Protein AF-A0A412VJ96-F1 (afdb_monomer)

Organism: Phocaeicola vulgatus (NCBI:txid821)

Solvent-accessible surface area (backbone atoms only — not comparable to full-atom values): 8144 Å² total; per-residue (Å²): 112,52,61,62,41,38,56,83,90,42,97,60,41,67,40,74,52,53,49,68,60,30,44,74,72,55,54,24,34,34,42,80,39,78,57,32,73,61,51,52,58,48,35,55,37,13,59,69,70,78,40,60,49,73,36,26,32,48,78,57,53,78,99,74,46,58,75,43,80,78,48,77,34,61,60,56,50,76,35,51,31,38,53,60,57,78,62,26,71,72,70,40,33,24,32,37,43,26,82,89,79,71,41,73,40,84,41,50,38,49,58,54,21,41,32,49,50,31,58,48,72,62,36,45,66,69,49,68,85,50,93,48,86,57,60,23,21,35,44,27,76,48,91,75,78,114

Secondary structure (DSSP, 8-state):
---SB--TTSTTTTSB--HHHHHHHT---EEEES-HHHHHHHHHHHHTTS--EEEEEESSSTTTS-EEEEEEES--EEEEEE--SHHHHHHTEEEEEETTTTEEEEEEHHHHHHHTT--HHHHHHHHTTS---SPEEEEESSS---

Radius of gyration: 15.26 Å; Cα contacts (8 Å, |Δi|>4): 262; chains: 1; bounding box: 36×32×34 Å

pLDDT: mean 94.87, std 4.17, range [79.88, 98.5]

Structure (mmCIF, N/CA/C/O backbone):
data_AF-A0A412VJ96-F1
#
_entry.id   AF-A0A412VJ96-F1
#
loop_
_atom_site.group_PDB
_atom_site.id
_atom_site.type_symbol
_atom_site.label_atom_id
_atom_site.label_alt_id
_atom_site.label_comp_id
_atom_site.label_asym_id
_atom_site.label_entity_id
_atom_site.label_seq_id
_atom_site.pdbx_PDB_ins_code
_atom_site.Cartn_x
_atom_site.Cartn_y
_atom_site.Cartn_z
_atom_site.occupancy
_atom_site.B_iso_or_equiv
_atom_site.auth_seq_id
_atom_site.auth_comp_id
_atom_site.auth_asym_id
_atom_site.auth_atom_id
_atom_site.pdbx_PDB_model_num
ATOM 1 N N . MET A 1 1 ? -10.864 -4.002 -2.113 1.00 91.62 1 MET A N 1
ATOM 2 C CA . MET A 1 1 ? -10.701 -5.290 -2.819 1.00 91.62 1 MET A CA 1
ATOM 3 C C . MET A 1 1 ? -9.223 -5.596 -2.973 1.00 91.62 1 MET A C 1
ATOM 5 O O . MET A 1 1 ? -8.469 -4.679 -3.284 1.00 91.62 1 MET A O 1
ATOM 9 N N . LEU A 1 2 ? -8.818 -6.848 -2.780 1.00 95.38 2 LEU A N 1
ATOM 10 C CA . LEU A 1 2 ? -7.519 -7.366 -3.219 1.00 95.38 2 LEU A CA 1
ATOM 11 C C . LEU A 1 2 ? -7.755 -8.297 -4.414 1.00 95.38 2 LEU A C 1
ATOM 13 O O . LEU A 1 2 ? -8.751 -9.017 -4.444 1.00 95.38 2 LEU A O 1
ATOM 17 N N . SER A 1 3 ? -6.896 -8.247 -5.432 1.00 94.25 3 SER A N 1
ATOM 18 C CA . SER A 1 3 ? -7.048 -9.146 -6.582 1.00 94.25 3 SER A CA 1
ATOM 19 C C . SER A 1 3 ? -6.612 -10.555 -6.202 1.00 94.25 3 SER A C 1
ATOM 21 O O . SER A 1 3 ? -5.627 -10.691 -5.485 1.00 94.25 3 SER A O 1
ATOM 23 N N . LYS A 1 4 ? -7.311 -11.583 -6.690 1.00 94.81 4 LYS A N 1
ATOM 24 C CA . LYS A 1 4 ? -6.916 -12.992 -6.521 1.00 94.81 4 LYS A CA 1
ATOM 25 C C . LYS A 1 4 ? -5.870 -13.425 -7.556 1.00 94.81 4 LYS A C 1
ATOM 27 O O . LYS A 1 4 ? -5.033 -14.266 -7.261 1.00 94.81 4 LYS A O 1
ATOM 32 N N . ALA A 1 5 ? -5.898 -12.807 -8.737 1.00 95.25 5 ALA A N 1
ATOM 33 C CA . ALA A 1 5 ? -4.968 -13.065 -9.831 1.00 95.25 5 ALA A CA 1
ATOM 34 C C . ALA A 1 5 ? -4.438 -11.761 -10.445 1.00 95.25 5 ALA A C 1
ATOM 36 O O . ALA A 1 5 ? -5.077 -10.706 -10.325 1.00 95.25 5 ALA A O 1
ATOM 37 N N . PHE A 1 6 ? -3.284 -11.820 -11.102 1.00 95.31 6 PHE A N 1
ATOM 38 C CA . PHE A 1 6 ? -2.709 -10.668 -11.790 1.00 95.31 6 PHE A CA 1
ATOM 39 C C . PHE A 1 6 ? -3.573 -10.242 -12.998 1.00 95.31 6 PHE A C 1
ATOM 41 O O . PHE A 1 6 ? -4.081 -11.096 -13.736 1.00 95.31 6 PHE A O 1
ATOM 48 N N . PRO A 1 7 ? -3.794 -8.928 -13.208 1.00 91.44 7 PRO A N 1
ATOM 49 C CA . PRO A 1 7 ? -4.541 -8.398 -14.347 1.00 91.44 7 PRO A CA 1
ATOM 50 C C . PRO A 1 7 ? -3.988 -8.826 -15.712 1.00 91.44 7 PRO A C 1
ATOM 52 O O . PRO A 1 7 ? -2.785 -8.947 -15.891 1.00 91.44 7 PRO A O 1
ATOM 55 N N . LYS A 1 8 ? -4.866 -8.906 -16.723 1.00 91.56 8 LYS A N 1
ATOM 56 C CA . LYS A 1 8 ? -4.521 -9.325 -18.100 1.00 91.56 8 LYS A CA 1
ATOM 57 C C . LYS A 1 8 ? -3.413 -8.526 -18.794 1.00 91.56 8 LYS A C 1
ATOM 59 O O . LYS A 1 8 ? -2.860 -9.006 -19.771 1.00 91.56 8 LYS A O 1
ATOM 64 N N . ARG A 1 9 ? -3.156 -7.296 -18.349 1.00 91.19 9 ARG A N 1
ATOM 65 C CA . ARG A 1 9 ? -2.132 -6.422 -18.938 1.00 91.19 9 ARG A CA 1
ATOM 66 C C . ARG A 1 9 ? -0.716 -6.737 -18.449 1.00 91.19 9 ARG A C 1
ATOM 68 O O . ARG A 1 9 ? 0.211 -6.141 -18.973 1.00 91.19 9 ARG A O 1
ATOM 75 N N . MET A 1 10 ? -0.585 -7.555 -17.402 1.00 93.94 10 MET A N 1
ATOM 76 C CA . MET A 1 10 ? 0.696 -7.860 -16.776 1.00 93.94 10 MET A CA 1
ATOM 77 C C . MET A 1 10 ? 1.330 -9.105 -17.397 1.00 93.94 10 MET A C 1
ATOM 79 O O . MET A 1 10 ? 0.625 -9.985 -17.891 1.00 93.94 10 MET A O 1
ATOM 83 N N . SER A 1 11 ? 2.648 -9.203 -17.319 1.00 93.62 11 SER A N 1
ATOM 84 C CA . SER A 1 11 ? 3.462 -10.320 -17.792 1.00 93.62 11 SER A CA 1
ATOM 85 C C . SER A 1 11 ? 3.061 -11.651 -17.152 1.00 93.62 11 SER A C 1
ATOM 87 O O . SER A 1 11 ? 3.008 -12.674 -17.827 1.00 93.62 11 SER A O 1
ATOM 89 N N . ASN A 1 12 ? 2.680 -11.618 -15.876 1.00 93.44 12 ASN A N 1
ATOM 90 C CA . ASN A 1 12 ? 2.201 -12.753 -15.092 1.00 93.44 12 ASN A CA 1
ATOM 91 C C . ASN A 1 12 ? 0.664 -12.856 -15.041 1.00 93.44 12 ASN A C 1
ATOM 93 O O . ASN A 1 12 ? 0.089 -13.366 -14.079 1.00 93.44 12 ASN A O 1
ATOM 97 N N . ALA A 1 13 ? -0.030 -12.331 -16.054 1.00 94.81 13 ALA A N 1
ATOM 98 C CA . ALA A 1 13 ? -1.488 -12.321 -16.123 1.00 94.81 13 ALA A CA 1
ATOM 99 C C . ALA A 1 13 ? -2.120 -13.686 -15.801 1.00 94.81 13 ALA A C 1
ATOM 101 O O . ALA A 1 13 ? -1.793 -14.710 -16.393 1.00 94.81 13 ALA A O 1
ATOM 102 N N . GLY A 1 14 ? -3.111 -13.679 -14.906 1.00 93.56 14 GLY A N 1
ATOM 103 C CA . GLY A 1 14 ? -3.842 -14.883 -14.505 1.00 93.56 14 GLY A CA 1
ATOM 104 C C . GLY A 1 14 ? -3.162 -15.718 -13.417 1.00 93.56 14 GLY A C 1
ATOM 105 O O . GLY A 1 14 ? -3.854 -16.508 -12.775 1.00 93.56 14 GLY A O 1
ATOM 106 N N . GLU A 1 15 ? -1.876 -15.503 -13.138 1.00 96.62 15 GLU A N 1
ATOM 107 C CA . GLU A 1 15 ? -1.207 -16.133 -11.999 1.00 96.62 15 GLU A CA 1
ATOM 108 C C . GLU A 1 15 ? -1.782 -15.619 -10.666 1.00 96.62 15 GLU A C 1
ATOM 110 O O . GLU A 1 15 ? -2.272 -14.482 -10.595 1.00 96.62 15 GLU A O 1
ATOM 115 N N . PRO A 1 16 ? -1.765 -16.431 -9.594 1.00 96.44 16 PRO A N 1
ATOM 116 C CA . PRO A 1 16 ? -2.287 -16.021 -8.298 1.00 96.44 16 PRO A CA 1
ATOM 117 C C . PRO A 1 16 ? -1.405 -14.947 -7.644 1.00 96.44 16 PRO A C 1
ATOM 119 O O . PRO A 1 16 ? -0.184 -15.062 -7.590 1.00 96.44 16 PRO A O 1
ATOM 122 N N . THR A 1 17 ? -2.028 -13.910 -7.078 1.00 96.81 17 THR A N 1
ATOM 123 C CA . THR A 1 17 ? -1.307 -12.862 -6.318 1.00 96.81 17 THR A CA 1
ATOM 124 C C . THR A 1 17 ? -0.905 -13.320 -4.916 1.00 96.81 17 THR A C 1
ATOM 126 O O . THR A 1 17 ? 0.003 -12.750 -4.304 1.00 96.81 17 THR A O 1
ATOM 129 N N . ASN A 1 18 ? -1.629 -14.315 -4.393 1.00 97.50 18 ASN A N 1
ATOM 130 C CA . ASN A 1 18 ? -1.583 -14.794 -3.013 1.00 97.50 18 ASN A CA 1
ATOM 131 C C . ASN A 1 18 ? -1.806 -13.686 -1.966 1.00 97.50 18 ASN A C 1
ATOM 133 O O . ASN A 1 18 ? -1.282 -13.729 -0.856 1.00 97.50 18 ASN A O 1
ATOM 137 N N . PHE A 1 19 ? -2.554 -12.633 -2.318 1.00 97.75 19 PHE A N 1
ATOM 138 C CA . PHE A 1 19 ? -2.765 -11.503 -1.411 1.00 97.75 19 PHE A CA 1
ATOM 139 C C . PHE A 1 19 ? -3.564 -11.850 -0.155 1.00 97.75 19 PHE A C 1
ATOM 141 O O . PHE A 1 19 ? -3.400 -11.156 0.844 1.00 97.75 19 PHE A O 1
ATOM 148 N N . ALA A 1 20 ? -4.433 -12.863 -0.187 1.00 97.19 20 ALA A N 1
ATOM 149 C CA . ALA A 1 20 ? -5.185 -13.267 1.000 1.00 97.19 20 ALA A CA 1
ATOM 150 C C . ALA A 1 20 ? -4.259 -13.956 2.010 1.00 97.19 20 ALA A C 1
ATOM 152 O O . ALA A 1 20 ? -4.252 -13.613 3.188 1.00 97.19 20 ALA A O 1
ATOM 153 N N . GLU A 1 21 ? -3.418 -14.856 1.515 1.00 97.88 21 GLU A N 1
ATOM 154 C CA . GLU A 1 21 ? -2.413 -15.596 2.265 1.00 97.88 21 GLU A CA 1
ATOM 155 C C . GLU A 1 21 ? -1.372 -14.638 2.847 1.00 97.88 21 GLU A C 1
ATOM 157 O O . GLU A 1 21 ? -1.121 -14.664 4.048 1.00 97.88 21 GLU A O 1
ATOM 162 N N . LYS A 1 22 ? -0.846 -13.719 2.026 1.00 98.19 22 LYS A N 1
ATOM 163 C CA . LYS A 1 22 ? 0.111 -12.687 2.457 1.00 98.19 22 LYS A CA 1
ATOM 164 C C . LYS A 1 22 ? -0.478 -11.711 3.468 1.00 98.19 22 LYS A C 1
ATOM 166 O O . LYS A 1 22 ? 0.233 -11.231 4.345 1.00 98.19 22 LYS A O 1
ATOM 171 N N . LEU A 1 23 ? -1.764 -11.381 3.346 1.00 97.75 23 LEU A N 1
ATOM 172 C CA . LEU A 1 23 ? -2.449 -10.560 4.342 1.00 97.75 23 LEU A CA 1
ATOM 173 C C . LEU A 1 23 ? -2.580 -11.323 5.663 1.00 97.75 23 LEU A C 1
ATOM 175 O O . LEU A 1 23 ? -2.274 -10.774 6.715 1.00 97.75 23 LEU A O 1
ATOM 179 N N . SER A 1 24 ? -2.989 -12.593 5.602 1.00 96.75 24 SER A N 1
ATOM 180 C CA . SER A 1 24 ? -3.152 -13.444 6.782 1.00 96.75 24 SER A CA 1
ATOM 181 C C . SER A 1 24 ? -1.830 -13.754 7.488 1.00 96.75 24 SER A C 1
ATOM 183 O O . SER A 1 24 ? -1.832 -13.915 8.704 1.00 96.75 24 SER A O 1
ATOM 185 N N . SER A 1 25 ? -0.717 -13.855 6.756 1.00 96.88 25 SER A N 1
ATOM 186 C CA . SER A 1 25 ? 0.616 -14.084 7.328 1.00 96.88 25 SER A CA 1
ATOM 187 C C . SER A 1 25 ? 1.277 -12.810 7.865 1.00 96.88 25 SER A C 1
ATOM 189 O O . SER A 1 25 ? 2.298 -12.894 8.544 1.00 96.88 25 SER A O 1
ATOM 191 N N . GLY A 1 26 ? 0.722 -11.631 7.561 1.00 95.62 26 GLY A N 1
ATOM 192 C CA . GLY A 1 26 ? 1.307 -10.332 7.901 1.00 95.62 26 GLY A CA 1
ATOM 193 C C . GLY A 1 26 ? 2.411 -9.855 6.947 1.00 95.62 26 GLY A C 1
ATOM 194 O O . GLY A 1 26 ? 2.979 -8.787 7.171 1.00 95.62 26 GLY A O 1
ATOM 195 N N . GLU A 1 27 ? 2.701 -10.596 5.872 1.00 96.94 27 GLU A N 1
ATOM 196 C CA . GLU A 1 27 ? 3.647 -10.182 4.825 1.00 96.94 27 GLU A CA 1
ATOM 197 C C . GLU A 1 27 ? 3.143 -8.933 4.084 1.00 96.94 27 GLU A C 1
ATOM 199 O O . GLU A 1 27 ? 3.882 -7.967 3.892 1.00 96.94 27 GLU A O 1
ATOM 204 N N . LYS A 1 28 ? 1.852 -8.909 3.727 1.00 98.00 28 LYS A N 1
ATOM 205 C CA . LYS A 1 28 ? 1.193 -7.730 3.157 1.00 98.00 28 LYS A CA 1
ATOM 206 C C . LYS A 1 28 ? 0.739 -6.806 4.284 1.00 98.00 28 LYS A C 1
ATOM 208 O O . LYS A 1 28 ? -0.366 -6.937 4.810 1.00 98.00 28 LYS A O 1
ATOM 213 N N . LYS A 1 29 ? 1.587 -5.840 4.630 1.00 98.31 29 LYS A N 1
ATOM 214 C CA . LYS A 1 29 ? 1.359 -4.889 5.729 1.00 98.31 29 LYS A CA 1
ATOM 215 C C . LYS A 1 29 ? 0.397 -3.764 5.371 1.00 98.31 29 LYS A C 1
ATOM 217 O O . LYS A 1 29 ? -0.212 -3.175 6.267 1.00 98.31 29 LYS A O 1
ATO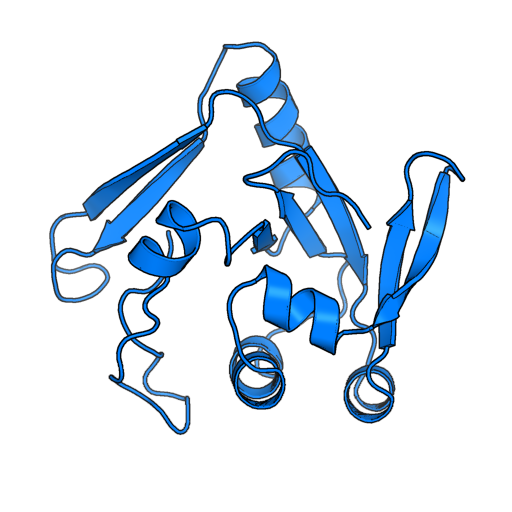M 222 N N . HIS A 1 30 ? 0.283 -3.425 4.089 1.00 98.38 30 HIS A N 1
ATOM 223 C CA . HIS A 1 30 ? -0.557 -2.323 3.624 1.00 98.38 30 HIS A CA 1
ATOM 224 C C . HIS A 1 30 ? -1.004 -2.502 2.169 1.00 98.38 30 HIS A C 1
ATOM 226 O O . HIS A 1 30 ? -0.731 -3.511 1.506 1.00 98.38 30 HIS A O 1
ATOM 232 N N . THR A 1 31 ? -1.771 -1.531 1.678 1.00 98.00 31 THR A N 1
ATOM 233 C CA . THR A 1 31 ? -2.051 -1.379 0.253 1.00 98.00 31 THR A CA 1
ATOM 234 C C . THR A 1 31 ? -2.005 0.082 -0.169 1.00 98.00 31 THR A C 1
ATOM 236 O O . THR A 1 31 ? -2.471 0.955 0.563 1.00 98.00 31 THR A O 1
ATOM 239 N N . ILE A 1 32 ? -1.536 0.338 -1.386 1.00 96.94 32 ILE A N 1
ATOM 240 C CA . ILE A 1 32 ? -1.559 1.675 -1.981 1.00 96.94 32 ILE A CA 1
ATOM 241 C C . ILE A 1 32 ? -2.876 1.937 -2.717 1.00 96.94 32 ILE A C 1
ATOM 243 O O . ILE A 1 32 ? -3.429 1.081 -3.425 1.00 96.94 32 ILE A O 1
ATOM 247 N N . ARG A 1 33 ? -3.405 3.149 -2.537 1.00 95.62 33 ARG A N 1
ATOM 248 C CA . ARG A 1 33 ? -4.665 3.610 -3.120 1.00 95.62 33 ARG A CA 1
ATOM 249 C C . ARG A 1 33 ? -4.564 5.049 -3.602 1.00 95.62 33 ARG A C 1
ATOM 251 O O . ARG A 1 33 ? -3.960 5.893 -2.952 1.00 95.62 33 ARG A O 1
ATOM 258 N N . ALA A 1 34 ? -5.228 5.339 -4.715 1.00 93.75 34 ALA A N 1
ATOM 259 C CA . ALA A 1 34 ? -5.468 6.712 -5.137 1.00 93.75 34 ALA A CA 1
ATOM 260 C C . ALA A 1 34 ? -6.423 7.433 -4.165 1.00 93.75 34 ALA A C 1
ATOM 262 O O . ALA A 1 34 ? -7.131 6.792 -3.381 1.00 93.75 34 ALA A O 1
ATOM 263 N N 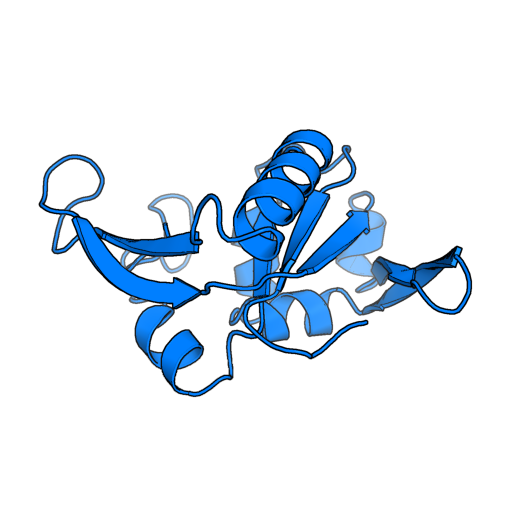. ASN A 1 35 ? -6.490 8.761 -4.288 1.00 94.19 35 ASN A N 1
ATOM 264 C CA . ASN A 1 35 ? -7.389 9.637 -3.536 1.00 94.19 35 ASN A CA 1
ATOM 265 C C . ASN A 1 35 ? -7.126 9.640 -2.017 1.00 94.19 35 ASN A C 1
ATOM 267 O O . ASN A 1 35 ? -7.911 9.118 -1.218 1.00 94.19 35 ASN A O 1
ATOM 271 N N . LEU A 1 36 ? -6.017 10.275 -1.626 1.00 96.88 36 LEU A N 1
ATOM 272 C CA . LEU A 1 36 ? -5.606 10.434 -0.230 1.00 96.88 36 LEU A CA 1
ATOM 273 C C . LEU A 1 36 ? -6.710 11.027 0.658 1.00 96.88 36 LEU A C 1
ATOM 275 O O . LEU A 1 36 ? -7.036 10.455 1.698 1.00 96.88 36 LEU A O 1
ATOM 279 N N . ALA A 1 37 ? -7.324 12.131 0.224 1.00 97.38 37 ALA A N 1
ATOM 280 C CA . ALA A 1 37 ? -8.337 12.841 1.005 1.00 97.38 37 ALA A CA 1
ATOM 281 C C . ALA A 1 37 ? -9.564 11.967 1.311 1.00 97.38 37 ALA A C 1
ATOM 283 O O . ALA A 1 37 ? -10.146 12.045 2.394 1.00 97.38 37 ALA A O 1
ATOM 284 N N . TRP A 1 38 ? -9.966 11.106 0.372 1.00 97.50 38 TRP A N 1
ATOM 285 C CA . TRP A 1 38 ? -11.052 10.160 0.609 1.00 97.50 38 TRP A CA 1
ATOM 286 C C . TRP A 1 38 ? -10.673 9.120 1.665 1.00 97.50 38 TRP A C 1
ATOM 288 O O . TRP A 1 38 ? -11.465 8.858 2.570 1.00 97.50 38 TRP A O 1
ATOM 298 N N . TRP A 1 39 ? -9.462 8.560 1.591 1.00 98.12 39 TRP A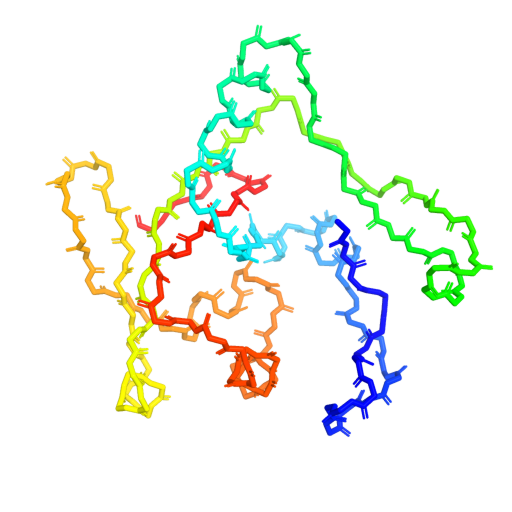 N 1
ATOM 299 C CA . TRP A 1 39 ? -8.998 7.558 2.553 1.00 98.12 39 TRP A CA 1
ATOM 300 C C . TRP A 1 39 ? -8.796 8.118 3.957 1.00 98.12 39 TRP A C 1
ATOM 302 O O . TRP A 1 39 ? -9.140 7.434 4.917 1.00 98.12 39 TRP A O 1
ATOM 312 N N . GLN A 1 40 ? -8.342 9.365 4.089 1.00 98.25 40 GLN A N 1
ATOM 313 C CA . GLN A 1 40 ? -8.272 10.055 5.381 1.00 98.25 40 GLN A CA 1
ATOM 314 C C . GLN A 1 40 ? -9.661 10.161 6.030 1.00 98.25 40 GLN A C 1
ATOM 316 O O . GLN A 1 40 ? -9.852 9.696 7.152 1.00 98.25 40 GLN A O 1
ATOM 321 N N . LYS A 1 41 ? -10.674 10.622 5.281 1.00 98.31 41 LYS A N 1
ATOM 322 C CA . LYS A 1 41 ? -12.069 10.667 5.763 1.00 98.31 41 LYS A CA 1
ATOM 323 C C . LYS A 1 41 ? -12.612 9.286 6.140 1.00 98.31 41 LYS A C 1
ATOM 325 O O . LYS A 1 41 ? -13.395 9.153 7.077 1.00 98.31 41 LYS A O 1
ATOM 330 N N . LYS A 1 42 ? -12.237 8.230 5.406 1.00 98.31 42 LYS A N 1
ATOM 331 C CA . LYS A 1 42 ? -12.633 6.856 5.761 1.00 98.31 42 LYS A CA 1
ATOM 332 C C . LYS A 1 42 ? -11.948 6.368 7.028 1.00 98.31 42 LYS A C 1
ATOM 334 O O . LYS A 1 42 ? -12.620 5.740 7.841 1.00 98.31 42 LYS A O 1
ATOM 339 N N . ALA A 1 43 ? -10.671 6.680 7.218 1.00 98.25 43 ALA A N 1
ATOM 340 C CA . ALA A 1 43 ? -9.952 6.338 8.435 1.00 98.25 43 ALA A CA 1
ATOM 341 C C . ALA A 1 43 ? -10.583 6.991 9.670 1.00 98.25 43 ALA A C 1
ATOM 343 O O . ALA A 1 43 ? -10.762 6.308 10.668 1.00 98.25 43 ALA A O 1
ATOM 344 N N . GLU A 1 44 ? -11.026 8.249 9.592 1.00 98.31 44 GLU A N 1
ATOM 345 C CA . GLU A 1 44 ? -11.764 8.905 10.686 1.00 98.31 44 GLU A CA 1
ATOM 346 C C . GLU A 1 44 ? -13.056 8.158 11.057 1.00 98.31 44 GLU A C 1
ATOM 348 O O . GLU A 1 44 ? -13.331 7.911 12.233 1.00 98.31 44 GLU A O 1
ATOM 353 N N . LEU A 1 45 ? -13.854 7.756 10.062 1.00 98.50 45 LEU A N 1
ATOM 354 C CA . LEU A 1 45 ? -15.088 6.995 10.295 1.00 98.50 45 LEU A CA 1
ATOM 355 C C . LEU A 1 45 ? -14.812 5.613 10.897 1.00 98.50 45 LEU A C 1
ATOM 357 O O . LEU A 1 45 ? -15.533 5.188 11.796 1.00 98.50 45 LEU A O 1
ATOM 361 N N . ILE A 1 46 ? -13.777 4.928 10.410 1.00 98.50 46 ILE A N 1
ATOM 362 C CA . ILE A 1 46 ? -13.391 3.602 10.901 1.00 98.50 46 ILE A CA 1
ATOM 363 C C . ILE A 1 46 ? -12.874 3.708 12.338 1.00 98.50 46 ILE A C 1
ATOM 365 O O . ILE A 1 46 ? -13.422 3.092 13.244 1.00 98.50 46 ILE A O 1
ATOM 369 N N . ASN A 1 47 ? -11.908 4.592 12.576 1.00 97.94 47 ASN A N 1
ATOM 370 C CA . ASN A 1 47 ? -11.254 4.742 13.875 1.00 97.94 47 ASN A CA 1
ATOM 371 C C . ASN A 1 47 ? -12.181 5.318 14.959 1.00 97.94 47 ASN A C 1
ATOM 373 O O . ASN A 1 47 ? -11.915 5.128 16.144 1.00 97.94 47 ASN A O 1
ATOM 377 N N . SER A 1 48 ? -13.271 5.996 14.577 1.00 98.12 48 SER A N 1
ATOM 378 C CA . SER A 1 48 ? -14.330 6.437 15.502 1.00 98.12 48 SER A CA 1
ATOM 379 C C . SER A 1 48 ? -15.399 5.371 15.782 1.00 98.12 48 SER A C 1
ATOM 381 O O . SER A 1 48 ? -16.371 5.657 16.479 1.00 98.12 48 SER A O 1
ATOM 383 N N . GLY A 1 49 ? -15.257 4.157 15.236 1.00 98.06 49 GLY A N 1
ATOM 384 C CA . GLY A 1 49 ? -16.199 3.049 15.421 1.00 98.06 49 GLY A CA 1
ATOM 385 C C . GLY A 1 49 ? -17.502 3.183 14.627 1.00 98.06 49 GLY A C 1
ATOM 386 O O . GLY A 1 49 ? -18.430 2.405 14.831 1.00 98.06 49 GLY A O 1
ATOM 387 N N . LYS A 1 50 ? -17.600 4.159 13.713 1.00 98.31 50 LYS A N 1
ATOM 388 C CA . LYS A 1 50 ? -18.782 4.371 12.854 1.00 98.31 50 LYS A CA 1
ATOM 389 C C . LYS A 1 50 ? -18.778 3.484 11.607 1.00 98.31 50 LYS A C 1
ATOM 391 O O . LYS A 1 50 ? -19.791 3.385 10.919 1.00 98.31 50 LYS A O 1
ATOM 396 N N . ALA A 1 51 ? -17.637 2.888 11.282 1.00 98.19 51 ALA A N 1
ATOM 397 C CA . ALA A 1 51 ? -17.447 1.988 10.155 1.00 98.19 51 ALA A CA 1
ATOM 398 C C . ALA A 1 51 ? -16.324 0.985 10.461 1.00 98.19 51 ALA A C 1
ATOM 400 O O . ALA A 1 51 ? -15.617 1.118 11.451 1.00 98.19 51 ALA A O 1
ATOM 401 N N . TYR A 1 52 ? -16.131 0.018 9.568 1.00 98.31 52 TYR A N 1
ATOM 402 C CA . TYR A 1 52 ? -14.961 -0.859 9.549 1.00 98.31 52 TYR A CA 1
ATOM 403 C C . TYR A 1 52 ? -14.455 -1.011 8.112 1.00 98.31 52 TYR A C 1
ATOM 405 O O . TYR A 1 52 ? -15.213 -0.854 7.147 1.00 98.31 52 TYR A O 1
ATOM 413 N N . LEU A 1 53 ? -13.170 -1.324 7.947 1.00 98.25 53 LEU A N 1
ATOM 414 C CA . LEU A 1 53 ? -12.608 -1.681 6.650 1.00 98.25 53 LEU A CA 1
ATOM 415 C C . LEU A 1 53 ? -12.840 -3.169 6.380 1.00 98.25 53 LEU A C 1
ATOM 417 O O . LEU A 1 53 ? -12.262 -4.030 7.036 1.00 98.25 53 LEU A O 1
ATOM 421 N N . SER A 1 54 ? -13.658 -3.459 5.372 1.00 98.06 54 SER A N 1
ATOM 422 C CA . SER A 1 54 ? -13.864 -4.806 4.836 1.00 98.06 54 SER A CA 1
ATOM 423 C C . SER A 1 54 ? -12.913 -5.056 3.663 1.00 98.06 54 SER A C 1
ATOM 425 O O . SER A 1 54 ? -13.053 -4.453 2.591 1.00 98.06 54 SER A O 1
ATOM 427 N N . ILE A 1 55 ? -11.934 -5.943 3.842 1.00 97.81 55 ILE A N 1
ATOM 428 C CA . ILE A 1 55 ? -11.081 -6.410 2.749 1.00 97.81 55 ILE A CA 1
ATOM 429 C C . ILE A 1 55 ? -11.721 -7.636 2.119 1.00 97.81 55 ILE A C 1
ATOM 431 O O . ILE A 1 55 ? -12.037 -8.618 2.782 1.00 97.81 55 ILE A O 1
ATOM 435 N N . ARG A 1 56 ? -11.913 -7.564 0.804 1.00 97.38 56 ARG A N 1
ATOM 436 C CA . ARG A 1 56 ? -12.670 -8.548 0.033 1.00 97.38 56 ARG A CA 1
ATOM 437 C C . ARG A 1 56 ? -11.925 -9.002 -1.215 1.00 97.38 56 ARG A C 1
ATOM 439 O O . ARG A 1 56 ? -11.126 -8.236 -1.768 1.00 97.38 56 ARG A O 1
ATOM 446 N N . GLN A 1 57 ? -12.253 -10.201 -1.684 1.00 96.00 57 GLN A N 1
ATOM 447 C CA . GLN A 1 57 ? -11.857 -10.747 -2.985 1.00 96.00 57 GLN A CA 1
ATOM 448 C C . GLN A 1 57 ? -13.080 -11.276 -3.736 1.00 96.00 57 GLN A C 1
ATOM 450 O O . GLN A 1 57 ? -14.097 -11.603 -3.132 1.00 96.00 57 GLN A O 1
ATOM 455 N N . TRP A 1 58 ? -12.995 -11.333 -5.063 1.00 94.81 58 TRP A N 1
ATOM 456 C CA . TRP A 1 58 ? -13.986 -12.043 -5.868 1.00 94.81 58 TRP A CA 1
ATOM 457 C C . TRP A 1 58 ? -13.717 -13.551 -5.768 1.00 94.81 58 TRP A C 1
ATOM 459 O O . TRP A 1 58 ? -12.567 -13.974 -5.879 1.00 94.81 58 TRP A O 1
ATOM 469 N N . GLU A 1 59 ? -14.758 -14.354 -5.552 1.00 91.75 59 GLU A N 1
ATOM 470 C CA . GLU A 1 59 ? -14.659 -15.818 -5.445 1.00 91.75 59 GLU A CA 1
ATOM 471 C C . GLU A 1 59 ? -14.158 -16.444 -6.760 1.00 91.75 59 GLU A C 1
ATOM 473 O O . GLU A 1 59 ? -13.306 -17.338 -6.751 1.00 91.75 59 GLU A O 1
ATOM 478 N N . GLY A 1 60 ? -14.632 -15.897 -7.886 1.00 89.06 60 GLY A N 1
ATOM 479 C CA . GLY A 1 60 ? -14.240 -16.258 -9.247 1.00 89.06 60 GLY A CA 1
ATOM 480 C C . GLY A 1 60 ? -13.942 -15.020 -10.095 1.00 89.06 60 GLY A C 1
ATOM 481 O O . GLY A 1 60 ? -13.098 -14.196 -9.744 1.00 89.06 60 GLY A O 1
ATOM 482 N N . MET A 1 61 ? -14.632 -14.871 -11.232 1.00 85.94 61 MET A N 1
ATOM 483 C CA . MET A 1 61 ? -14.383 -13.751 -12.147 1.00 85.94 61 MET A CA 1
ATOM 484 C C . MET A 1 61 ? -14.683 -12.386 -11.498 1.00 85.94 61 MET A C 1
ATOM 486 O O . MET A 1 61 ? -15.782 -12.199 -10.955 1.00 85.94 61 MET A O 1
ATOM 490 N N . PRO A 1 62 ? -13.766 -11.404 -11.609 1.00 87.56 62 PRO A N 1
ATOM 491 C CA . PRO A 1 62 ? -14.014 -10.045 -11.150 1.00 87.56 62 PRO A CA 1
ATOM 492 C C . PRO A 1 62 ? -15.301 -9.462 -11.735 1.00 87.56 62 PRO A C 1
ATOM 494 O O . PRO A 1 62 ? -15.574 -9.620 -12.924 1.00 87.56 62 PRO A O 1
ATOM 497 N N . TYR A 1 63 ? -16.092 -8.793 -10.894 1.00 88.25 63 TYR A N 1
ATOM 498 C CA . TYR A 1 63 ? -17.368 -8.147 -11.245 1.00 88.25 63 TYR A CA 1
ATOM 499 C C . TYR A 1 63 ? -18.485 -9.089 -11.720 1.00 88.25 63 TYR A C 1
ATOM 501 O O . TYR A 1 63 ? -19.567 -8.624 -12.064 1.00 88.25 63 TYR A O 1
ATOM 509 N N . ARG A 1 64 ? -18.244 -10.406 -11.729 1.00 91.19 64 ARG A N 1
ATOM 510 C CA . ARG A 1 64 ? -19.180 -11.432 -12.223 1.00 91.19 64 ARG A CA 1
ATOM 511 C C . ARG A 1 64 ? -19.391 -12.592 -11.249 1.00 91.19 64 ARG A C 1
ATOM 513 O O . ARG A 1 64 ? -20.056 -13.562 -11.590 1.00 91.19 64 ARG A O 1
ATOM 520 N N . SER A 1 65 ? -18.798 -12.525 -10.064 1.00 92.62 65 SER A N 1
ATOM 521 C CA . SER A 1 65 ? -18.898 -13.563 -9.031 1.00 92.62 65 SER A CA 1
ATOM 522 C C . SER A 1 65 ? -19.250 -12.943 -7.684 1.00 92.62 65 SER A C 1
ATOM 524 O O . SER A 1 65 ? -19.431 -11.735 -7.593 1.00 92.62 65 SER A O 1
ATOM 526 N N . LYS A 1 66 ? -19.395 -13.737 -6.623 1.00 95.31 66 LYS A N 1
ATOM 527 C CA . LYS A 1 66 ? -19.618 -13.183 -5.283 1.00 95.31 66 LYS A CA 1
ATOM 528 C C . LYS A 1 66 ? -18.330 -12.556 -4.754 1.00 95.31 66 LYS A C 1
ATOM 530 O O . LYS A 1 66 ? -17.231 -12.994 -5.089 1.00 95.31 66 LYS A O 1
ATOM 535 N N . GLN A 1 67 ? -18.469 -11.530 -3.920 1.00 96.12 67 GLN A N 1
ATOM 536 C CA . GLN A 1 67 ? -17.354 -11.043 -3.114 1.00 96.12 67 GLN A CA 1
ATOM 537 C C . GLN A 1 67 ? -17.362 -11.755 -1.767 1.00 96.12 67 GLN A C 1
ATOM 539 O O . GLN A 1 67 ? -18.402 -11.806 -1.111 1.00 96.12 67 GLN A O 1
ATOM 544 N N . ILE A 1 68 ? -16.201 -12.239 -1.349 1.00 95.81 68 ILE A N 1
ATOM 545 C CA . ILE A 1 68 ? -15.970 -12.827 -0.032 1.00 95.81 68 ILE A CA 1
ATOM 546 C C . ILE A 1 68 ? -15.111 -11.875 0.802 1.00 95.81 68 ILE A C 1
ATOM 548 O O . ILE A 1 68 ? -14.163 -11.277 0.287 1.00 95.81 68 ILE A O 1
ATOM 552 N N . GLU A 1 69 ? -15.473 -11.686 2.071 1.00 97.56 69 GLU A N 1
ATOM 553 C CA . GLU A 1 69 ? -14.656 -10.953 3.044 1.00 97.56 69 GLU A CA 1
ATOM 554 C C . GLU A 1 69 ? -13.516 -11.858 3.506 1.00 97.56 69 GLU A C 1
ATOM 556 O O . GLU A 1 69 ? -13.754 -12.982 3.936 1.00 97.56 69 GLU A O 1
ATOM 561 N N . ILE A 1 70 ? -12.285 -11.370 3.365 1.00 97.19 70 ILE A N 1
ATOM 562 C CA . ILE A 1 70 ? -11.062 -12.098 3.725 1.00 97.19 70 ILE A CA 1
ATOM 563 C C . ILE A 1 70 ? -10.367 -11.499 4.951 1.00 97.19 70 ILE A C 1
ATOM 565 O O . ILE A 1 70 ? -9.548 -12.167 5.566 1.00 97.19 70 ILE A O 1
ATOM 569 N N . ALA A 1 71 ? -10.679 -10.248 5.308 1.00 97.62 71 ALA A N 1
ATOM 570 C CA . ALA A 1 71 ? -10.234 -9.620 6.548 1.00 97.62 71 ALA A CA 1
ATOM 571 C C . ALA A 1 71 ? -11.117 -8.415 6.898 1.00 97.62 71 ALA A C 1
ATOM 573 O O . ALA A 1 71 ? -11.714 -7.783 6.018 1.00 97.62 71 ALA A O 1
ATOM 574 N N . ARG A 1 72 ? -11.143 -8.069 8.186 1.00 97.88 72 ARG A N 1
ATOM 575 C CA . ARG A 1 72 ? -11.837 -6.904 8.735 1.00 97.88 72 ARG A CA 1
ATOM 576 C C . ARG A 1 72 ? -10.901 -6.125 9.651 1.00 97.88 72 ARG A C 1
ATOM 578 O O . ARG A 1 72 ? -10.201 -6.733 10.452 1.00 97.88 72 ARG A O 1
ATOM 585 N N . PHE A 1 73 ? -10.936 -4.798 9.550 1.00 97.94 73 PHE A N 1
ATOM 586 C CA . PHE A 1 73 ? -10.178 -3.905 10.423 1.00 97.94 73 PHE A CA 1
ATOM 587 C C . PHE A 1 73 ? -11.084 -2.815 10.991 1.00 97.94 73 PHE A C 1
ATOM 589 O O . PHE A 1 73 ? -11.663 -2.029 10.238 1.00 97.94 73 PHE A O 1
ATOM 596 N N . ASP A 1 74 ? -11.166 -2.747 12.317 1.00 97.81 74 ASP A N 1
ATOM 597 C CA . ASP A 1 74 ? -11.890 -1.692 13.041 1.00 97.81 74 ASP A CA 1
ATOM 598 C C . ASP A 1 74 ? -11.010 -0.459 13.301 1.00 97.81 74 ASP A C 1
ATOM 600 O O . ASP A 1 74 ? -11.495 0.591 13.713 1.00 97.81 74 ASP A O 1
ATOM 604 N N . LYS A 1 75 ? -9.704 -0.574 13.034 1.00 97.38 75 LYS A N 1
ATOM 605 C CA . LYS A 1 75 ? -8.743 0.528 13.056 1.00 97.38 75 LYS A CA 1
ATOM 606 C C . LYS A 1 75 ? -7.821 0.450 11.854 1.00 97.38 75 LYS A C 1
ATOM 608 O O . LYS A 1 75 ? -7.377 -0.633 11.485 1.00 97.38 75 LYS A O 1
ATOM 613 N N . ILE A 1 76 ? -7.524 1.602 11.266 1.00 97.75 76 ILE A N 1
ATOM 614 C CA . ILE A 1 76 ? -6.555 1.743 10.179 1.00 97.75 76 ILE A CA 1
ATOM 615 C C . ILE A 1 76 ? -5.739 3.022 10.342 1.00 97.75 76 ILE A C 1
ATOM 617 O O . ILE A 1 76 ? -6.161 3.985 10.985 1.00 97.75 76 ILE A O 1
ATOM 621 N N . SER A 1 77 ? -4.587 3.068 9.687 1.00 97.38 77 SER A N 1
ATOM 622 C CA . SER A 1 77 ? -3.797 4.290 9.548 1.00 97.38 77 SER A CA 1
ATOM 623 C C . SER A 1 77 ? -3.535 4.594 8.082 1.00 97.38 77 SER A C 1
ATOM 625 O O . SER A 1 77 ? -3.446 3.677 7.264 1.00 97.38 77 SER A O 1
ATOM 627 N N . ILE A 1 78 ? -3.377 5.879 7.771 1.00 98.06 78 ILE A N 1
ATOM 628 C CA . ILE A 1 78 ? -3.084 6.367 6.424 1.00 98.06 78 ILE A CA 1
ATOM 629 C C . ILE A 1 78 ? -1.751 7.120 6.447 1.00 98.06 78 ILE A C 1
ATOM 631 O O . ILE A 1 78 ? -1.619 8.060 7.229 1.00 98.06 78 ILE A O 1
ATOM 635 N N . GLN A 1 79 ? -0.798 6.746 5.587 1.00 97.69 79 GLN A N 1
ATOM 636 C CA . GLN A 1 79 ? 0.396 7.555 5.295 1.00 97.69 79 GLN A CA 1
ATOM 637 C C . GLN A 1 79 ? 0.332 8.070 3.846 1.00 97.69 79 GLN A C 1
ATOM 639 O O . GLN A 1 79 ? 0.128 7.275 2.923 1.00 97.69 79 GLN A O 1
ATOM 644 N N . PRO A 1 80 ? 0.470 9.388 3.617 1.00 98.12 80 PRO A N 1
ATOM 645 C CA . PRO A 1 80 ? 0.703 9.929 2.283 1.00 98.12 80 PRO A CA 1
ATOM 646 C C . PRO A 1 80 ? 1.959 9.339 1.623 1.00 98.12 80 PRO A C 1
ATOM 648 O O . PRO A 1 80 ? 3.003 9.230 2.264 1.00 98.12 80 PRO A O 1
ATOM 651 N N . LEU A 1 81 ? 1.859 9.013 0.334 1.00 97.62 81 LEU A N 1
ATOM 652 C CA . LEU A 1 81 ? 2.951 8.498 -0.497 1.00 97.62 81 LEU A CA 1
ATOM 653 C C . LEU A 1 81 ? 3.061 9.304 -1.791 1.00 97.62 81 LEU A C 1
ATOM 655 O O . LEU A 1 81 ? 2.063 9.519 -2.479 1.00 97.62 81 LEU A O 1
ATOM 659 N N . ILE A 1 82 ? 4.283 9.680 -2.150 1.00 96.25 82 ILE A N 1
ATOM 660 C CA . ILE A 1 82 ? 4.638 10.239 -3.453 1.00 96.25 82 ILE A CA 1
ATOM 661 C C . ILE A 1 82 ? 5.658 9.290 -4.075 1.00 96.25 82 ILE A C 1
ATOM 663 O O . ILE A 1 82 ? 6.763 9.150 -3.559 1.00 96.25 82 ILE A O 1
ATOM 667 N N . ILE A 1 83 ? 5.289 8.618 -5.167 1.00 90.50 83 ILE A N 1
ATOM 668 C CA . ILE A 1 83 ? 6.224 7.733 -5.877 1.00 90.50 83 ILE A CA 1
ATOM 669 C C . ILE A 1 83 ? 7.196 8.552 -6.731 1.00 90.50 83 ILE A C 1
ATOM 671 O O . ILE A 1 83 ? 8.363 8.200 -6.800 1.00 90.50 83 ILE A O 1
ATOM 675 N N . GLY A 1 84 ? 6.740 9.666 -7.309 1.00 85.19 84 GLY A N 1
ATOM 676 C CA . GLY A 1 84 ? 7.548 10.502 -8.195 1.00 85.19 84 GLY A CA 1
ATOM 677 C C . GLY A 1 84 ? 7.396 10.103 -9.662 1.00 85.19 84 GLY A C 1
ATOM 678 O O . GLY A 1 84 ? 6.365 9.561 -10.069 1.00 85.19 84 GLY A O 1
ATOM 679 N N . ASP A 1 85 ? 8.402 10.420 -10.466 1.00 84.94 85 ASP A N 1
ATOM 680 C CA . ASP A 1 85 ? 8.398 10.229 -11.915 1.00 84.94 85 ASP A CA 1
ATOM 681 C C . ASP A 1 85 ? 9.206 8.989 -12.341 1.00 84.94 85 ASP A C 1
ATOM 683 O O . ASP A 1 85 ? 9.558 8.132 -11.530 1.00 84.94 85 ASP A O 1
ATOM 687 N N . ALA A 1 86 ? 9.492 8.874 -13.642 1.00 85.25 86 ALA A N 1
ATOM 688 C CA . ALA A 1 86 ? 10.259 7.769 -14.212 1.00 85.25 86 ALA A CA 1
ATOM 689 C C . ALA A 1 86 ? 11.662 7.593 -13.597 1.00 85.25 86 ALA A C 1
ATOM 691 O O . ALA A 1 86 ? 12.173 6.472 -13.603 1.00 85.25 86 ALA A O 1
ATOM 692 N N . GLU A 1 87 ? 12.290 8.656 -13.090 1.00 86.69 87 GLU A N 1
ATOM 693 C CA . GLU A 1 87 ? 13.593 8.583 -12.426 1.00 86.69 87 GLU A CA 1
ATOM 694 C C . GLU A 1 87 ? 13.457 7.929 -11.052 1.00 86.69 87 GLU A C 1
ATOM 696 O O . GLU A 1 87 ? 14.207 7.006 -10.738 1.00 86.69 87 GLU A O 1
ATOM 701 N N . SER A 1 88 ? 12.400 8.262 -10.305 1.00 88.56 88 SER A N 1
ATOM 702 C CA . SER A 1 88 ? 12.131 7.652 -8.996 1.00 88.56 88 SER A CA 1
ATOM 703 C C . SER A 1 88 ? 11.976 6.122 -9.073 1.00 88.56 88 SER A C 1
ATOM 705 O O . SER A 1 88 ? 12.494 5.382 -8.234 1.00 88.56 88 SER A O 1
ATOM 707 N N . TRP A 1 89 ? 11.356 5.614 -10.145 1.00 90.06 89 TRP A N 1
ATOM 708 C CA . TRP A 1 89 ? 11.251 4.171 -10.410 1.00 90.06 89 TRP A CA 1
ATOM 709 C C . TRP A 1 89 ? 12.588 3.492 -10.742 1.00 90.06 89 TRP A C 1
ATOM 711 O O . TRP A 1 89 ? 12.741 2.287 -10.499 1.00 90.06 89 TRP A O 1
ATOM 721 N N . LYS A 1 90 ? 13.529 4.226 -11.349 1.00 90.38 90 LYS A N 1
ATOM 722 C CA . LYS A 1 90 ? 14.870 3.726 -11.689 1.00 90.38 90 LYS A CA 1
ATOM 723 C C . LYS A 1 90 ? 15.780 3.722 -10.469 1.00 90.38 90 LYS A C 1
ATOM 725 O O . LYS A 1 90 ? 16.498 2.749 -10.268 1.00 90.38 90 LYS A O 1
ATOM 730 N N . GLU A 1 91 ? 15.711 4.776 -9.6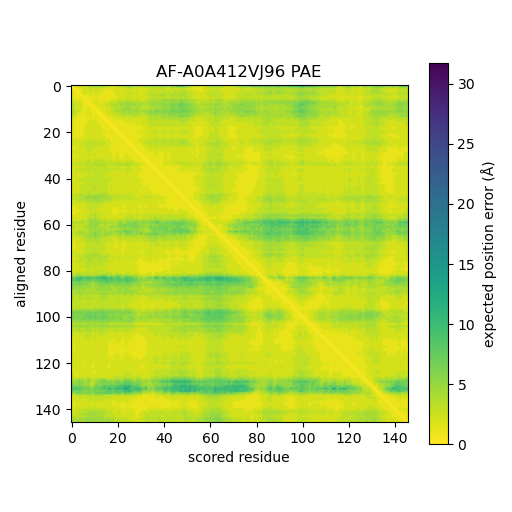67 1.00 94.31 91 GLU A N 1
ATOM 731 C CA . GLU A 1 91 ? 16.548 4.969 -8.482 1.00 94.31 91 GLU A CA 1
ATOM 732 C C . GLU A 1 91 ? 16.039 4.223 -7.242 1.00 94.31 91 GLU A C 1
ATOM 734 O O . GLU A 1 91 ? 16.723 4.203 -6.224 1.00 94.31 91 GLU A O 1
ATOM 739 N N . ASP A 1 92 ? 14.875 3.568 -7.332 1.00 95.69 92 ASP A N 1
ATOM 740 C CA . ASP A 1 92 ? 14.245 2.858 -6.214 1.00 95.69 92 ASP A CA 1
ATOM 741 C C . ASP A 1 92 ? 13.921 3.785 -5.029 1.00 95.69 92 ASP A C 1
ATOM 743 O O . ASP A 1 92 ? 14.158 3.470 -3.860 1.00 95.69 92 ASP A O 1
ATOM 747 N N . VAL A 1 93 ? 13.356 4.954 -5.330 1.00 95.62 93 VAL A N 1
ATOM 748 C CA . VAL A 1 93 ? 13.050 5.980 -4.330 1.00 95.62 93 VAL A CA 1
ATOM 749 C C . VAL A 1 93 ? 11.595 6.416 -4.387 1.00 95.62 93 VAL A C 1
ATOM 751 O O . VAL A 1 93 ? 10.939 6.386 -5.425 1.00 95.62 93 VAL A O 1
ATOM 754 N N . CYS A 1 94 ? 11.082 6.814 -3.232 1.00 95.81 94 CYS A N 1
ATOM 755 C CA . CYS A 1 94 ? 9.787 7.452 -3.061 1.00 95.81 94 CYS A CA 1
ATOM 756 C C . CYS A 1 94 ? 9.805 8.298 -1.790 1.00 95.81 94 CYS A C 1
ATOM 758 O O . CYS A 1 94 ? 10.742 8.227 -0.996 1.00 95.81 94 CYS A O 1
ATOM 760 N N . GLN A 1 95 ? 8.760 9.084 -1.569 1.00 96.94 95 GLN A N 1
ATOM 761 C CA . GLN A 1 95 ? 8.606 9.869 -0.355 1.00 96.94 95 GLN A CA 1
ATOM 762 C C . GLN A 1 95 ? 7.371 9.420 0.417 1.00 96.94 95 GLN A C 1
ATOM 764 O O . GLN A 1 95 ? 6.257 9.453 -0.110 1.00 96.94 95 GLN A O 1
ATOM 769 N N . VAL A 1 96 ? 7.557 9.050 1.681 1.00 97.75 96 VAL A N 1
ATOM 770 C CA . VAL A 1 96 ? 6.466 8.700 2.596 1.00 97.75 96 VAL A CA 1
ATOM 771 C C . VAL A 1 96 ? 6.387 9.741 3.703 1.00 97.75 96 VAL A C 1
ATOM 773 O O . VAL A 1 96 ? 7.403 10.241 4.186 1.00 97.75 96 VAL A O 1
ATOM 776 N N . TRP A 1 97 ? 5.171 10.129 4.070 1.00 97.69 97 TRP A N 1
ATOM 777 C CA . TRP A 1 97 ? 4.952 11.071 5.159 1.00 97.69 97 TRP A CA 1
ATOM 778 C C . TRP A 1 97 ? 5.262 10.433 6.509 1.00 97.69 97 TRP A C 1
ATOM 780 O O . TRP A 1 97 ? 4.624 9.453 6.897 1.00 97.69 97 TRP A O 1
ATOM 790 N N . ASP A 1 98 ? 6.182 11.041 7.245 1.00 94.06 98 ASP A N 1
ATOM 791 C CA . ASP A 1 98 ? 6.524 10.654 8.603 1.00 94.06 98 ASP A CA 1
ATOM 792 C C . ASP A 1 98 ? 5.760 11.515 9.616 1.00 94.06 98 ASP A C 1
ATOM 794 O O . ASP A 1 98 ? 5.860 12.746 9.629 1.00 94.06 98 ASP A O 1
ATOM 798 N N . ASN A 1 99 ? 5.011 10.849 10.494 1.00 86.50 99 ASN A N 1
ATOM 799 C CA . ASN A 1 99 ? 4.224 11.503 11.533 1.00 86.50 99 ASN A CA 1
ATOM 800 C C . ASN A 1 99 ? 5.086 12.084 12.658 1.00 86.50 99 ASN A C 1
ATOM 802 O O . ASN A 1 99 ? 4.657 13.043 13.295 1.00 86.50 99 ASN A O 1
ATOM 806 N N . GLU A 1 100 ? 6.276 11.553 12.925 1.00 89.19 100 GLU A N 1
ATOM 807 C CA . GLU A 1 100 ? 7.132 12.092 13.986 1.00 89.19 100 GLU A CA 1
ATOM 808 C C . GLU A 1 100 ? 7.742 13.422 13.559 1.00 89.19 100 GLU A C 1
ATOM 810 O O . GLU A 1 100 ? 7.651 14.420 14.272 1.00 89.19 100 GLU A O 1
ATOM 815 N N . SER A 1 101 ? 8.326 13.459 12.360 1.00 93.06 101 SER A N 1
ATOM 816 C CA . SER A 1 101 ? 8.960 14.674 11.846 1.00 93.06 101 SER A CA 1
ATOM 817 C C . SER A 1 101 ? 8.027 15.609 11.074 1.00 93.06 101 SER A C 1
ATOM 819 O O . SER A 1 101 ? 8.472 16.685 10.675 1.00 93.06 101 SER A O 1
ATOM 821 N N . GLN A 1 102 ? 6.757 15.230 10.881 1.00 93.56 102 GLN A N 1
ATOM 822 C CA . GLN A 1 102 ? 5.730 16.013 10.174 1.00 93.56 102 GLN A CA 1
ATOM 823 C C . GLN A 1 102 ? 6.189 16.477 8.779 1.00 93.56 102 GLN A C 1
ATOM 825 O O . GLN A 1 102 ? 5.958 17.615 8.366 1.00 93.56 102 GLN A O 1
ATOM 830 N N . ARG A 1 103 ? 6.885 15.595 8.054 1.00 95.75 103 ARG A N 1
ATOM 831 C CA . ARG A 1 103 ? 7.394 15.856 6.702 1.00 95.75 103 ARG A CA 1
ATOM 832 C C . ARG A 1 103 ? 7.516 14.573 5.897 1.00 95.75 103 ARG A C 1
ATOM 834 O O . ARG A 1 103 ? 7.575 13.474 6.442 1.00 95.75 103 ARG A O 1
ATOM 841 N N . PHE A 1 104 ? 7.627 14.731 4.585 1.00 96.56 104 PHE A N 1
ATOM 842 C CA . PHE A 1 104 ? 8.023 13.644 3.701 1.00 96.56 104 PHE A CA 1
ATOM 843 C C . PHE A 1 104 ? 9.483 13.242 3.949 1.00 96.56 104 PHE A C 1
ATOM 845 O O . PHE A 1 104 ? 10.379 14.091 3.995 1.00 96.56 104 PHE A O 1
ATOM 852 N N . LYS A 1 105 ? 9.713 11.938 4.105 1.00 95.94 105 LYS A N 1
ATOM 853 C CA . LYS A 1 105 ? 11.033 11.310 4.158 1.00 95.94 105 LYS A CA 1
ATOM 854 C C . LYS A 1 105 ? 11.233 10.438 2.930 1.00 95.94 105 LYS A C 1
ATOM 856 O O . LYS A 1 105 ? 10.291 9.815 2.448 1.00 95.94 105 LYS A O 1
ATOM 861 N N . MET A 1 106 ? 12.471 10.398 2.444 1.00 95.81 106 MET A N 1
ATOM 862 C CA . MET A 1 106 ? 12.847 9.494 1.365 1.00 95.81 106 MET A CA 1
ATOM 863 C C . MET A 1 106 ? 12.849 8.051 1.880 1.00 95.81 106 MET A C 1
ATOM 865 O O . MET A 1 106 ? 13.430 7.766 2.928 1.00 95.81 106 MET A O 1
ATOM 869 N N . SER A 1 107 ? 12.224 7.155 1.130 1.00 96.00 107 SER A N 1
ATOM 870 C CA . SER A 1 107 ? 12.099 5.728 1.423 1.00 96.00 107 SER A CA 1
ATOM 871 C C . SER A 1 107 ? 12.365 4.917 0.159 1.00 96.00 107 SER A C 1
ATOM 873 O O . SER A 1 107 ? 12.232 5.425 -0.957 1.00 96.00 107 SER A O 1
ATOM 875 N N . LYS A 1 108 ? 12.717 3.639 0.323 1.00 97.12 108 LYS A N 1
ATOM 876 C CA . LYS A 1 108 ? 12.899 2.742 -0.820 1.00 97.12 108 LYS A CA 1
ATOM 877 C C . LYS A 1 108 ? 11.559 2.303 -1.381 1.00 97.12 108 LYS A C 1
ATOM 879 O O . LYS A 1 108 ? 10.703 1.803 -0.647 1.00 97.12 108 LYS A O 1
ATOM 884 N N . LEU A 1 109 ? 11.386 2.433 -2.689 1.00 96.12 109 LEU A N 1
ATOM 885 C CA . LEU A 1 109 ? 10.145 2.024 -3.341 1.00 96.12 109 LEU A CA 1
ATOM 886 C C . LEU A 1 109 ? 9.986 0.491 -3.354 1.00 96.12 109 LEU A C 1
ATOM 888 O O . LEU A 1 109 ? 8.871 -0.019 -3.284 1.00 96.12 109 LEU A O 1
ATOM 892 N N . SER A 1 110 ? 11.088 -0.253 -3.352 1.00 97.62 110 SER A N 1
ATOM 893 C CA . SER A 1 110 ? 11.154 -1.709 -3.241 1.00 97.62 110 SER A CA 1
ATOM 894 C C . SER A 1 110 ? 10.668 -2.213 -1.884 1.00 97.62 110 SER A C 1
ATOM 896 O O . SER A 1 110 ? 9.987 -3.236 -1.815 1.00 97.62 110 SER A O 1
ATOM 898 N N . GLU A 1 111 ? 10.923 -1.466 -0.810 1.00 98.00 111 GLU A N 1
ATOM 899 C CA . GLU A 1 111 ? 10.358 -1.749 0.511 1.00 98.00 111 GLU A CA 1
ATOM 900 C C . GLU A 1 111 ? 8.846 -1.475 0.531 1.00 98.00 111 GLU A C 1
ATOM 902 O O . GLU A 1 111 ? 8.065 -2.247 1.095 1.00 98.00 111 GLU A O 1
ATOM 907 N N . VAL A 1 112 ? 8.405 -0.397 -0.127 1.00 97.88 112 VAL A N 1
ATOM 908 C CA . VAL A 1 112 ? 6.978 -0.119 -0.348 1.00 97.88 112 VAL A CA 1
ATOM 909 C C . VAL A 1 112 ? 6.299 -1.248 -1.118 1.00 97.88 112 VAL A C 1
ATOM 911 O O . VAL A 1 112 ? 5.244 -1.718 -0.690 1.00 97.88 112 VAL A O 1
ATOM 914 N N . ALA A 1 113 ? 6.929 -1.748 -2.179 1.00 97.88 113 ALA A N 1
ATOM 915 C CA . ALA A 1 113 ? 6.444 -2.882 -2.953 1.00 97.88 113 ALA A CA 1
ATOM 916 C C . ALA A 1 113 ? 6.336 -4.160 -2.109 1.00 97.88 113 ALA A C 1
ATOM 918 O O . ALA A 1 113 ? 5.281 -4.801 -2.090 1.00 97.88 113 ALA A O 1
ATOM 919 N N . GLN A 1 114 ? 7.392 -4.490 -1.359 1.00 98.25 114 GLN A N 1
ATOM 920 C CA . GLN A 1 114 ? 7.432 -5.678 -0.510 1.00 98.25 114 GLN A CA 1
ATOM 921 C C . GLN A 1 114 ? 6.329 -5.650 0.551 1.00 98.25 114 GLN A C 1
ATOM 923 O O . GLN A 1 114 ? 5.635 -6.645 0.740 1.00 98.25 114 GLN A O 1
ATOM 928 N N . ASN A 1 115 ? 6.111 -4.506 1.200 1.00 98.38 115 ASN A N 1
ATOM 929 C CA . ASN A 1 115 ? 5.060 -4.352 2.206 1.00 98.38 115 ASN A CA 1
ATOM 930 C C . ASN A 1 115 ? 3.640 -4.270 1.587 1.00 98.38 115 ASN A C 1
ATOM 932 O O . ASN A 1 115 ? 2.663 -4.576 2.276 1.00 98.38 115 ASN A O 1
ATOM 936 N N . ASP A 1 116 ? 3.502 -3.945 0.290 1.00 98.00 116 ASP A N 1
ATOM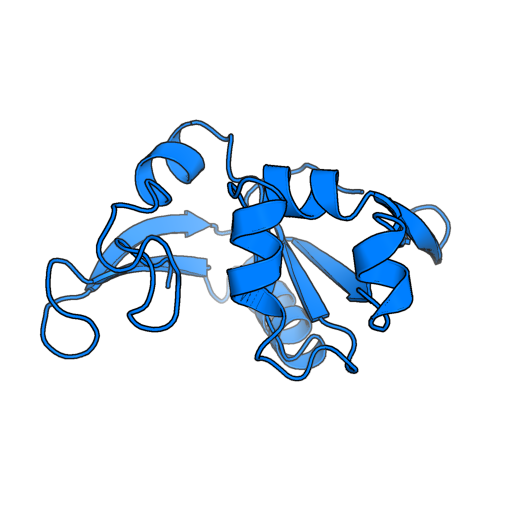 937 C CA . ASP A 1 116 ? 2.277 -4.188 -0.503 1.00 98.00 116 ASP A CA 1
ATOM 938 C C . ASP A 1 116 ? 2.166 -5.681 -0.919 1.00 98.00 116 ASP A C 1
ATOM 940 O O . ASP A 1 116 ? 1.173 -6.124 -1.490 1.00 98.00 116 ASP A O 1
ATOM 944 N N . GLY A 1 117 ? 3.133 -6.529 -0.576 1.00 97.75 117 GLY A N 1
ATOM 945 C CA . GLY A 1 117 ? 3.105 -7.962 -0.871 1.00 97.75 117 GLY A CA 1
ATOM 946 C C . GLY A 1 117 ? 3.436 -8.290 -2.327 1.00 97.75 117 GLY A C 1
ATOM 947 O O . GLY A 1 117 ? 3.002 -9.332 -2.831 1.00 97.75 117 GLY A O 1
ATOM 948 N N . LEU A 1 118 ? 4.178 -7.421 -3.018 1.00 97.75 118 LEU A N 1
ATOM 949 C CA . LEU A 1 118 ? 4.620 -7.619 -4.397 1.00 97.75 118 LEU A CA 1
ATOM 950 C C . LEU A 1 118 ? 6.154 -7.551 -4.509 1.00 97.75 118 LEU A C 1
ATOM 952 O O . LEU A 1 118 ? 6.774 -6.675 -3.910 1.00 97.75 118 LEU A O 1
ATOM 956 N N . PRO A 1 119 ? 6.782 -8.418 -5.325 1.00 96.88 119 PRO A N 1
ATOM 957 C CA . PRO A 1 119 ? 8.150 -8.193 -5.786 1.00 96.88 119 PRO A CA 1
ATOM 958 C C . PRO A 1 119 ? 8.257 -6.866 -6.545 1.00 96.88 119 PRO A C 1
ATOM 960 O O . PRO A 1 119 ? 7.303 -6.459 -7.211 1.00 96.88 119 PRO A O 1
ATOM 963 N N . PHE A 1 120 ? 9.418 -6.209 -6.487 1.00 96.56 120 PHE A N 1
ATOM 964 C CA . PHE A 1 120 ? 9.561 -4.847 -7.008 1.00 96.56 120 PHE A CA 1
ATOM 965 C C . PHE A 1 120 ? 9.247 -4.726 -8.508 1.00 96.56 120 PHE A C 1
ATOM 967 O O . PHE A 1 120 ? 8.495 -3.837 -8.894 1.00 96.56 120 PHE A O 1
ATOM 974 N N . ASP A 1 121 ? 9.722 -5.644 -9.352 1.00 95.19 121 ASP A N 1
ATOM 975 C CA . ASP A 1 121 ? 9.451 -5.584 -10.799 1.00 95.19 121 ASP A CA 1
ATOM 976 C C . ASP A 1 121 ? 7.968 -5.803 -11.134 1.00 95.19 121 ASP A C 1
ATOM 978 O O . ASP A 1 121 ? 7.397 -5.104 -11.971 1.00 95.19 121 ASP A O 1
ATOM 982 N N . VAL A 1 122 ? 7.306 -6.705 -10.403 1.00 96.69 122 VAL A N 1
ATOM 983 C CA . VAL A 1 122 ? 5.858 -6.937 -10.525 1.00 96.69 122 VAL A CA 1
ATOM 984 C C . VAL A 1 122 ? 5.078 -5.706 -10.061 1.00 96.69 122 VAL A C 1
ATOM 986 O O . VAL A 1 122 ? 4.072 -5.329 -10.659 1.00 96.69 122 VAL A O 1
ATOM 989 N N . PHE A 1 123 ? 5.548 -5.047 -9.002 1.00 95.94 123 PHE A N 1
ATOM 990 C CA . PHE A 1 123 ? 4.968 -3.810 -8.498 1.00 95.94 123 PHE A CA 1
ATOM 991 C C . PHE A 1 123 ? 5.099 -2.664 -9.514 1.00 95.94 123 PHE A C 1
ATOM 993 O O . PHE A 1 123 ? 4.116 -1.963 -9.757 1.00 95.94 123 PHE A O 1
ATOM 1000 N N . LYS A 1 124 ? 6.256 -2.512 -10.174 1.00 93.75 124 LYS A N 1
ATOM 1001 C CA . LYS A 1 124 ? 6.437 -1.544 -11.271 1.00 93.75 124 LYS A CA 1
ATOM 1002 C C . LYS A 1 124 ? 5.397 -1.759 -12.361 1.00 93.75 124 LYS A C 1
ATOM 1004 O O . LYS A 1 124 ? 4.651 -0.843 -12.690 1.00 93.75 124 LYS A O 1
ATOM 1009 N N . GLU A 1 125 ? 5.290 -2.979 -12.875 1.00 94.44 125 GLU A N 1
ATOM 1010 C CA . GLU A 1 125 ? 4.319 -3.304 -13.920 1.00 94.44 125 GLU A CA 1
ATOM 1011 C C . GLU A 1 125 ? 2.867 -3.061 -13.470 1.00 94.44 125 GLU A C 1
ATOM 1013 O O . GLU A 1 125 ? 2.015 -2.622 -14.251 1.00 94.44 125 GLU A O 1
ATOM 1018 N N . TRP A 1 126 ? 2.581 -3.287 -12.186 1.00 94.19 126 TRP A N 1
ATOM 1019 C CA . TRP A 1 126 ? 1.261 -3.040 -11.627 1.00 94.19 126 TRP A CA 1
ATOM 1020 C C . TRP A 1 126 ? 0.890 -1.553 -11.653 1.00 94.19 126 TRP A C 1
ATOM 1022 O O . TRP A 1 126 ? -0.238 -1.228 -12.040 1.00 94.19 126 TRP A O 1
ATOM 1032 N N . PHE A 1 127 ? 1.807 -0.670 -11.247 1.00 91.62 127 PHE A N 1
ATOM 1033 C CA . PHE A 1 127 ? 1.527 0.745 -10.981 1.00 91.62 127 PHE A CA 1
ATOM 1034 C C . PHE A 1 127 ? 1.896 1.704 -12.120 1.00 91.62 127 PHE A C 1
ATOM 1036 O O . PHE A 1 127 ? 1.201 2.706 -12.276 1.00 91.62 127 PHE A O 1
ATOM 1043 N N . LEU A 1 128 ? 2.909 1.407 -12.940 1.00 85.50 128 LEU A N 1
ATOM 1044 C CA . LEU A 1 128 ? 3.370 2.275 -14.038 1.00 85.50 128 LEU A CA 1
ATOM 1045 C C . LEU A 1 128 ? 2.268 2.731 -15.016 1.00 85.50 128 LEU A C 1
ATOM 1047 O O . LEU A 1 128 ? 2.329 3.876 -15.456 1.00 85.50 128 LEU A O 1
ATOM 1051 N N . PRO A 1 129 ? 1.254 1.909 -15.364 1.00 84.31 129 PRO A N 1
ATOM 1052 C CA . PRO A 1 129 ? 0.200 2.342 -16.284 1.00 84.31 129 PRO A CA 1
ATOM 1053 C C . PRO A 1 129 ? -0.779 3.375 -15.706 1.00 84.31 129 PRO A C 1
ATOM 1055 O O . PRO A 1 129 ? -1.623 3.879 -16.445 1.00 84.31 129 PRO A O 1
ATOM 1058 N N . TYR A 1 130 ? -0.745 3.634 -14.396 1.00 82.81 130 TYR A N 1
ATOM 1059 C CA . TYR A 1 130 ? -1.654 4.567 -13.734 1.00 82.81 130 TYR A CA 1
ATOM 1060 C C . TYR A 1 130 ? -1.014 5.943 -13.554 1.00 82.81 130 TYR A C 1
ATOM 1062 O O . TYR A 1 130 ? 0.199 6.068 -13.392 1.00 82.81 130 TYR A O 1
ATOM 1070 N N . ASP A 1 131 ? -1.855 6.979 -13.522 1.00 80.06 131 ASP A N 1
ATOM 1071 C CA . ASP A 1 131 ? -1.427 8.307 -13.096 1.00 80.06 131 ASP A CA 1
ATOM 1072 C C . ASP A 1 131 ? -1.124 8.296 -11.589 1.00 80.06 131 ASP A C 1
ATOM 1074 O O . ASP A 1 131 ? -2.029 8.290 -10.752 1.00 80.06 131 ASP A O 1
ATOM 1078 N N . ASN A 1 132 ? 0.169 8.274 -11.267 1.00 79.88 132 ASN A N 1
ATOM 1079 C CA . ASN A 1 132 ? 0.694 8.344 -9.904 1.00 79.88 132 ASN A CA 1
ATOM 1080 C C . ASN A 1 132 ? 1.346 9.708 -9.616 1.00 79.88 132 ASN A C 1
ATOM 1082 O O . ASN A 1 132 ? 2.149 9.820 -8.692 1.00 79.88 132 ASN A O 1
ATOM 1086 N N . SER A 1 133 ? 1.025 10.743 -10.406 1.00 80.19 133 SER A N 1
ATOM 1087 C CA . SER A 1 133 ? 1.514 12.111 -10.172 1.00 80.19 133 SER A CA 1
ATOM 1088 C C . SER A 1 133 ? 0.938 12.726 -8.895 1.00 80.19 133 SER A C 1
ATOM 1090 O O . SER A 1 133 ? 1.529 13.625 -8.300 1.00 80.19 133 SER A O 1
ATOM 1092 N N . GLN A 1 134 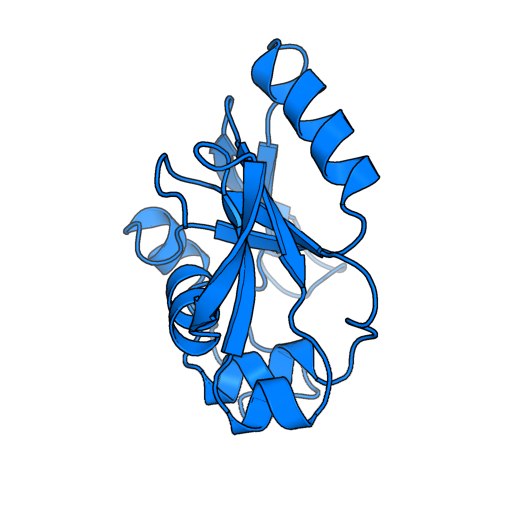? -0.222 12.231 -8.461 1.00 88.56 134 GLN A N 1
ATOM 1093 C CA . GLN A 1 134 ? -0.889 12.673 -7.246 1.00 88.56 134 GLN A CA 1
ATOM 1094 C C . GLN A 1 134 ? -0.394 11.909 -6.021 1.00 88.56 134 GLN A C 1
ATOM 1096 O O . GLN A 1 134 ? -0.105 10.714 -6.080 1.00 88.56 134 GLN A O 1
ATOM 1101 N N . THR A 1 135 ? -0.415 12.580 -4.870 1.00 95.12 135 THR A N 1
ATOM 1102 C CA . THR A 1 135 ? -0.164 11.940 -3.579 1.00 95.12 135 THR A CA 1
ATOM 1103 C C . THR A 1 135 ? -1.177 10.822 -3.323 1.00 95.12 135 THR A C 1
ATOM 1105 O O . THR A 1 135 ? -2.394 11.036 -3.272 1.00 95.12 135 THR A O 1
ATOM 1108 N N . MET A 1 136 ? -0.662 9.613 -3.134 1.00 96.12 136 MET A N 1
ATOM 1109 C CA . MET A 1 136 ? -1.427 8.403 -2.866 1.00 96.12 136 MET A CA 1
ATOM 1110 C C . MET A 1 136 ? -1.596 8.184 -1.357 1.00 96.12 136 MET A C 1
ATOM 1112 O O . MET A 1 136 ? -0.925 8.805 -0.534 1.00 96.12 136 MET A O 1
ATOM 1116 N N . ALA A 1 137 ? -2.494 7.276 -0.990 1.00 97.75 137 ALA A N 1
ATOM 1117 C CA . ALA A 1 137 ? -2.648 6.776 0.369 1.00 97.75 137 ALA A CA 1
ATOM 1118 C C . ALA A 1 137 ? -2.047 5.377 0.496 1.00 97.75 137 ALA A C 1
ATOM 1120 O O . ALA A 1 137 ? -2.479 4.452 -0.196 1.00 97.75 137 ALA A O 1
ATOM 1121 N N . ILE A 1 138 ? -1.132 5.203 1.444 1.00 98.25 138 ILE A N 1
ATOM 1122 C CA . ILE A 1 138 ? -0.822 3.897 2.020 1.00 98.25 138 ILE A CA 1
ATOM 1123 C C . ILE A 1 138 ? -1.868 3.621 3.096 1.00 98.25 138 ILE A C 1
ATOM 1125 O O . ILE A 1 138 ? -1.946 4.337 4.093 1.00 98.25 138 ILE A O 1
ATOM 1129 N N . VAL A 1 139 ? -2.689 2.595 2.889 1.00 98.44 139 VAL A N 1
ATOM 1130 C CA . VAL A 1 139 ? -3.678 2.122 3.864 1.00 98.44 139 VAL A CA 1
ATOM 1131 C C . VAL A 1 139 ? -3.066 0.959 4.633 1.00 98.44 139 VAL A C 1
ATOM 1133 O O . VAL A 1 139 ? -2.915 -0.134 4.083 1.00 98.44 139 V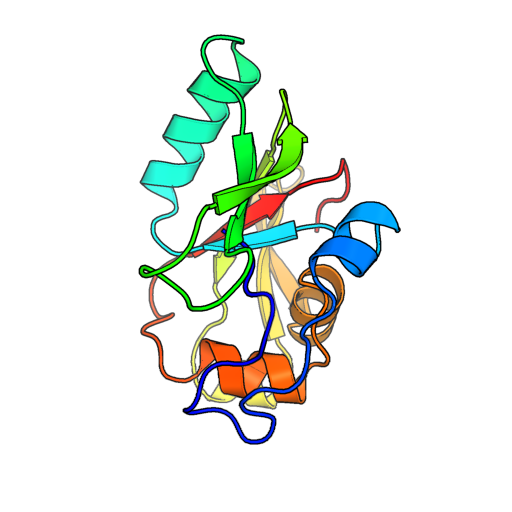AL A O 1
ATOM 1136 N N . HIS A 1 140 ? -2.709 1.187 5.894 1.00 98.19 140 HIS A N 1
ATOM 1137 C CA . HIS A 1 140 ? -2.054 0.180 6.724 1.00 98.19 140 HIS A CA 1
ATOM 1138 C C . HIS A 1 140 ? -3.059 -0.823 7.291 1.00 98.19 140 HIS A C 1
ATOM 1140 O O . HIS A 1 140 ? -4.096 -0.440 7.833 1.00 98.19 140 HIS A O 1
ATOM 1146 N N . PHE A 1 141 ? -2.713 -2.106 7.188 1.00 96.38 141 PHE A N 1
ATOM 1147 C CA . PHE A 1 141 ? -3.420 -3.228 7.814 1.00 96.38 141 PHE A CA 1
ATOM 1148 C C . PHE A 1 141 ? -2.793 -3.633 9.153 1.00 96.38 141 PHE A C 1
ATOM 1150 O O . PHE A 1 141 ? -3.304 -4.506 9.844 1.00 96.38 141 PHE A O 1
ATOM 1157 N N . THR A 1 142 ? -1.660 -3.025 9.500 1.00 94.62 142 THR A N 1
ATOM 1158 C CA . THR A 1 142 ? -0.869 -3.327 10.693 1.00 94.62 142 THR A CA 1
ATOM 1159 C C . THR A 1 142 ? -0.408 -2.029 11.356 1.00 94.62 142 THR A C 1
ATOM 1161 O O . THR A 1 142 ? -0.522 -0.939 10.783 1.00 94.62 142 THR A O 1
ATOM 1164 N N . GLU A 1 143 ? 0.173 -2.143 12.548 1.00 94.19 143 GLU A N 1
ATOM 1165 C CA . GLU A 1 143 ? 0.735 -0.992 13.259 1.00 94.19 143 GLU A CA 1
ATOM 1166 C C . GLU A 1 143 ? 2.001 -0.429 12.593 1.00 94.19 143 GLU A C 1
ATOM 1168 O O . GLU A 1 143 ? 2.320 0.734 12.816 1.00 94.19 143 GLU A O 1
ATOM 1173 N N . PHE A 1 144 ? 2.663 -1.181 11.699 1.00 94.94 144 PHE A N 1
ATOM 1174 C CA . PHE A 1 144 ? 3.857 -0.735 10.965 1.00 94.94 144 PHE A CA 1
ATOM 1175 C C . PHE A 1 144 ? 3.653 0.620 10.273 1.00 94.94 144 PHE A C 1
ATOM 1177 O O . PHE A 1 144 ? 2.590 0.856 9.686 1.00 94.94 144 PHE A O 1
ATOM 1184 N N . LYS A 1 145 ? 4.688 1.467 10.300 1.00 94.75 145 LYS A N 1
ATOM 1185 C CA . LYS A 1 145 ? 4.790 2.763 9.617 1.00 94.75 145 LYS A CA 1
ATOM 1186 C C . LYS A 1 145 ? 6.199 2.943 9.049 1.00 94.75 145 LYS A C 1
ATOM 1188 O O . LYS A 1 145 ? 7.139 2.362 9.587 1.00 94.75 145 LYS A O 1
ATOM 1193 N N . TYR A 1 146 ? 6.288 3.721 7.975 1.00 93.50 146 TYR 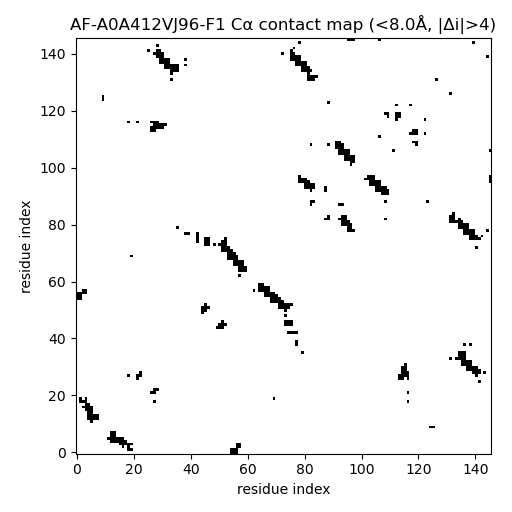A N 1
ATOM 1194 C CA . TYR A 1 146 ? 7.544 4.218 7.400 1.00 93.50 146 TYR A CA 1
ATOM 1195 C C . TYR A 1 146 ? 8.068 5.430 8.156 1.00 93.50 146 TYR A C 1
ATOM 1197 O O . TYR A 1 146 ? 7.197 6.215 8.608 1.00 93.50 146 TYR A O 1
#

Foldseek 3Di:
DDEQADPPQDPRGRHGLCQLVCLVVQQQFWAKFPDQPVVVVVQVCLQVQNDKDFDWYFPDDPPPGDIDGSDIGSHKDKWWKQCDDPVSLVVQWIWIQDPVVRDTDIDGVQVVQRNNSHGSVRVCSVDVVDPRRDTIITIGPDPDDD

Mean predicted aligned error: 3.01 Å

Sequence (146 aa):
MLSKAFPKRMSNAGEPTNFAEKLSSGEKKHTIRANLAWWQKKAELINSGKAYLSIRQWEGMPYRSKQIEIARFDKISIQPLIIGDAESWKEDVCQVWDNESQRFKMSKLSEVAQNDGLPFDVFKEWFLPYDNSQTMAIVHFTEFKY

=== Feature glossary ===
Key to the feature types in this record:

Secondary structure (8-state, DSSP). Secondary structure is the local, repeating backbone conformation. DSSP classifies it into eight states by reading the hydrogen-bond network: three helix types (H, G, I), two β types (E, B), two non-regular types (T, S), and unstructured coil (-).

Backbone torsions (φ/ψ). Backbone dihedral an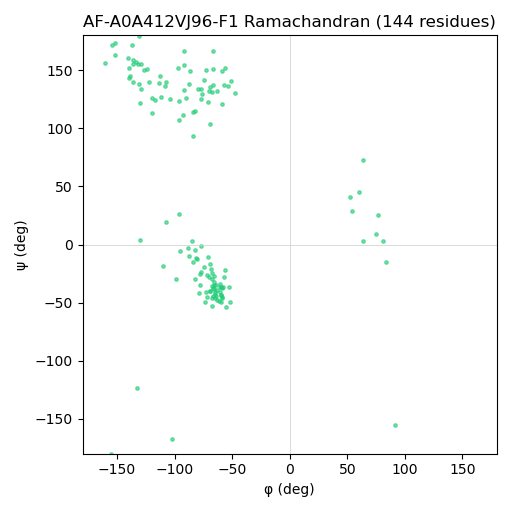gles. Every residue except chain termini has a φ (preceding-C → N → Cα → C) and a ψ (N → Cα → C → next-N). They are reported in degrees following the IUPAC sign convention. Secondary structure is essentially a statement about which (φ, ψ) basin each residue occupies.

Predicted aligned error. Predicted Aligned Error (PAE) is an AlphaFold confidence matrix: entry (i, j) is the expected error in the position of residue j, in ångströms, when the prediction is superimposed on the true structure at residue i. Low PAE within a block of residues means that block is internally rigid and well-predicted; high PAE between two blocks means their relative placement is uncertain even if each block individually is confident.

B-factor. B-factor (Debye–Waller factor) reflects atomic displacement in the crystal lattice. It is an experimental observable (units Å²), not a prediction; low values mean the atom is pinned down, high values mean it moves or is heterogeneous across the crystal.

Secondary structure (3-state, P-SEA). Three-state secondary structure (P-SEA) collapses the eight DSSP classes into helix (a), strand (b), and coil (c). P-SEA assigns these from Cα geometry alone — distances and angles — without requiring backbone oxygens, so it works on any Cα trace.

Sequence. Primary structure: the covalent order of the twenty standard amino acids along the backbone. Two proteins with the same sequence will (almost always) fold to the same structure; two with 30% identity often share a fold but not the details.

pLDDT. pLDDT is the predicted lDDT-Cα score: AlphaFold's confidence that the local environment of each residue (all inter-atomic distances within 15 Å) is correctly placed. It is a per-residue number between 0 and 100, with higher meaning more reliable.

InterPro / GO / CATH / organism. Functional annotations link the protein to curated databases. InterPro entries identify conserved domains and families by matching the sequence against member-database signatures (Pfam, PROSITE, CDD, …). Gene Ontology (GO) terms describe molecular function, biological process, and cellular component in a controlled vocabulary. CATH places the structure in a hierarchical fold classification (Class/Architecture/Topology/Homologous-superfamily). The organism is the source species.

Contact-map, Ramachandran, and PAE plots. Three diagnostic plots accompany the record. The Cα contact map visualizes the tertiary structure as a 2D adjacency matrix (8 Å cutoff, sequence-local contacts suppressed). The Ramachandran plot shows the distribution of backbone (φ, ψ) torsions, with points in the α and β basins reflecting secondary structure content. The PAE plot shows AlphaFold's inter-residue confidence as a color matrix.

mmCIF coordinates. The mmCIF table is the protein's shape written out atom by atom. For each backbone N, Cα, C, and carbonyl O, it records an (x, y, z) coordinate triple in Å plus the residue type, chain letter, and residue number.

Radius of gyration, Cα contacts, bounding box. Three whole-structure scalars: the radius of gyration (RMS distance of Cα from centroid, in Å), the count of Cα–Cα contacts (pairs closer than 8 Å and separated by more than four residues in sequence — i.e. tertiary, not local, contacts), and the bounding-box dimensions. Together they distinguish compact globular folds from extended fibres or disordered chains.

Foldseek 3Di. The Foldseek 3Di string encodes local tertiary geometry as a 20-letter alphabet — one character per residue — derived from the relative positions of nearby Cα atoms. Unlike the amino-acid sequence, 3Di is a direct function of the 3D structure, so two proteins with the same fold have similar 3Di strings even at low sequence identity.

Rendered structure images. Six rendered views show the 3D structure from the faces of a cube — i.e. along ±x, ±y, ±z. Rendering representation is drawn randomly per protein from cartoon (secondary-structure ribbons), sticks (backbone bonds), or molecular surface; coloring is either N→C rainbow (blue at the N-terminus through red at the C-terminus) or one color per chain.

Nearest PDB structures. The Foldseek neighbor list gives the closest experimentally determined structures in the PDB, ranked by structural alignment. TM-score near 1 means near-identical fold; near 0.3 means only rough topology match. This is how one finds what a novel AlphaFold prediction most resembles in the solved-structure universe.

Solvent-accessible surface area. SASA measures how much of the protein is reachable by solvent. It is computed by rolling a water-sized probe over the atomic surface and summing the exposed area (Å²). Per-residue SASA distinguishes core (buried, low SASA) from surface (exposed, high SASA) residues; total SASA is a whole-molecule size measure.